Protein AF-A0A359KC89-F1 (afdb_monomer_lite)

Structure (mmCIF, N/CA/C/O backbone):
data_AF-A0A359KC89-F1
#
_entry.id   AF-A0A359KC89-F1
#
loop_
_atom_site.group_PDB
_atom_site.id
_atom_site.type_symbol
_atom_site.label_atom_id
_atom_site.label_alt_id
_atom_site.label_comp_id
_atom_site.label_asym_id
_atom_site.label_entity_id
_atom_site.label_seq_id
_atom_site.pdbx_PDB_ins_code
_atom_site.Cartn_x
_atom_site.Cartn_y
_atom_site.Cartn_z
_atom_site.occupancy
_atom_site.B_iso_or_equiv
_atom_site.auth_seq_id
_atom_site.auth_comp_id
_atom_site.auth_asym_id
_atom_site.auth_atom_id
_atom_site.pdbx_PDB_model_num
ATOM 1 N N . ARG A 1 1 ? 8.380 9.337 11.577 1.00 73.88 1 ARG A N 1
ATOM 2 C CA . ARG A 1 1 ? 7.416 8.235 11.363 1.00 73.88 1 ARG A CA 1
ATOM 3 C C . ARG A 1 1 ? 6.374 8.747 10.398 1.00 73.88 1 ARG A C 1
ATOM 5 O O . ARG A 1 1 ? 5.920 9.867 10.606 1.00 73.88 1 ARG A O 1
ATOM 12 N N . GLY A 1 2 ? 6.088 8.001 9.341 1.00 91.12 2 GLY A N 1
ATOM 13 C CA . GLY A 1 2 ? 5.026 8.338 8.400 1.00 91.12 2 GLY A CA 1
ATOM 14 C C . GLY A 1 2 ? 3.721 7.617 8.720 1.00 91.12 2 GLY A C 1
ATOM 15 O O . GLY A 1 2 ? 3.622 6.896 9.714 1.00 91.12 2 GLY A O 1
ATOM 16 N N . ALA A 1 3 ? 2.713 7.854 7.884 1.00 96.88 3 ALA A N 1
ATOM 17 C CA . ALA A 1 3 ? 1.387 7.269 8.036 1.00 96.88 3 ALA A CA 1
ATOM 18 C C . ALA A 1 3 ? 1.410 5.748 7.817 1.00 96.88 3 ALA A C 1
ATOM 20 O O . ALA A 1 3 ? 2.163 5.240 6.981 1.00 96.88 3 ALA A O 1
ATOM 21 N N . GLU A 1 4 ? 0.571 5.019 8.553 1.00 98.06 4 GLU A N 1
ATOM 22 C CA . GLU A 1 4 ? 0.428 3.576 8.364 1.00 98.06 4 GLU A CA 1
ATOM 23 C C . GLU A 1 4 ? -0.305 3.267 7.059 1.00 98.06 4 GLU A C 1
ATOM 25 O O . GLU A 1 4 ? -1.293 3.914 6.708 1.00 98.06 4 GLU A O 1
ATOM 30 N N . VAL A 1 5 ? 0.186 2.242 6.365 1.00 98.31 5 VAL A N 1
ATOM 31 C CA . VAL A 1 5 ? -0.569 1.573 5.307 1.00 98.31 5 VAL A CA 1
ATOM 32 C C . VAL A 1 5 ? -1.286 0.396 5.951 1.00 98.31 5 VAL A C 1
ATOM 34 O O . VAL A 1 5 ? -0.636 -0.449 6.578 1.00 98.31 5 VAL A O 1
ATOM 37 N N . LEU A 1 6 ? -2.604 0.332 5.801 1.00 98.50 6 LEU A N 1
ATOM 38 C CA . LEU A 1 6 ? -3.453 -0.691 6.401 1.00 98.50 6 LEU A CA 1
ATOM 39 C C . LEU A 1 6 ? -4.115 -1.566 5.336 1.00 98.50 6 LEU A C 1
ATOM 41 O O . LEU A 1 6 ? -4.472 -1.080 4.266 1.00 98.50 6 LEU A O 1
ATOM 45 N N . LYS A 1 7 ? -4.316 -2.844 5.666 1.00 98.12 7 LYS A N 1
ATOM 46 C CA . LYS A 1 7 ? -5.163 -3.803 4.947 1.00 98.12 7 LYS A CA 1
ATOM 47 C C . LYS A 1 7 ? -6.296 -4.212 5.890 1.00 98.12 7 LYS A C 1
ATOM 49 O O . LYS A 1 7 ? -6.114 -5.087 6.741 1.00 98.12 7 LYS A O 1
ATOM 54 N N . GLY A 1 8 ? -7.427 -3.513 5.804 1.00 96.12 8 GLY A N 1
ATOM 55 C CA . GLY A 1 8 ? -8.423 -3.498 6.882 1.00 96.12 8 GLY A CA 1
ATOM 56 C C . GLY A 1 8 ? -7.800 -2.954 8.171 1.00 96.12 8 GLY A C 1
ATOM 57 O O . GLY A 1 8 ? -7.190 -1.894 8.152 1.00 96.12 8 GLY A O 1
ATOM 58 N N . GLU A 1 9 ? -7.862 -3.719 9.259 1.00 95.69 9 GLU A N 1
ATOM 59 C CA . GLU A 1 9 ? -7.246 -3.349 10.546 1.00 95.69 9 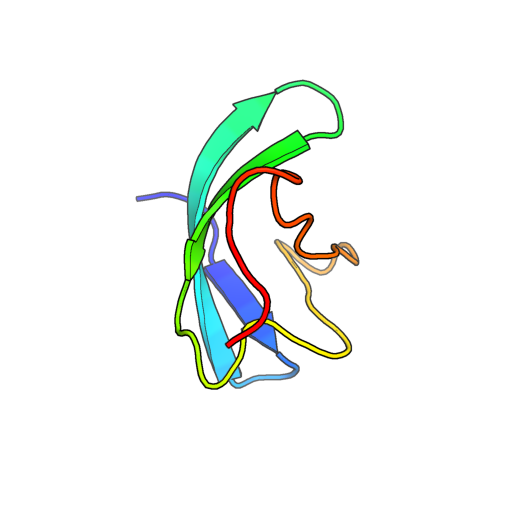GLU A CA 1
ATOM 60 C C . GLU A 1 9 ? -5.769 -3.780 10.665 1.00 95.69 9 GLU A C 1
ATOM 62 O O . GLU A 1 9 ? -5.091 -3.488 11.650 1.00 95.69 9 GLU A O 1
ATOM 67 N N . LEU A 1 10 ? -5.245 -4.530 9.687 1.00 97.62 10 LEU A N 1
ATOM 68 C CA . LEU A 1 10 ? -3.886 -5.062 9.745 1.00 97.62 10 LEU A CA 1
ATOM 69 C C . LEU A 1 10 ? -2.882 -4.067 9.175 1.00 97.62 10 LEU A C 1
ATOM 71 O O . LEU A 1 10 ? -2.983 -3.657 8.020 1.00 97.62 10 LEU A O 1
ATOM 75 N N . ARG A 1 11 ? -1.815 -3.788 9.928 1.00 97.62 11 ARG A N 1
ATOM 76 C CA . ARG A 1 11 ? -0.682 -3.029 9.394 1.00 97.62 11 ARG A CA 1
ATOM 77 C C . ARG A 1 11 ? -0.012 -3.780 8.237 1.00 97.62 11 ARG A C 1
ATOM 79 O O . ARG A 1 11 ? 0.444 -4.922 8.395 1.00 97.62 11 ARG A O 1
ATOM 86 N N . ALA A 1 12 ? 0.069 -3.104 7.096 1.00 98.06 12 ALA A N 1
ATOM 87 C CA . ALA A 1 12 ? 0.713 -3.552 5.866 1.00 98.06 12 ALA A CA 1
ATOM 88 C C . ALA A 1 12 ? 2.023 -2.797 5.581 1.00 98.06 12 ALA A C 1
ATOM 90 O O . ALA A 1 12 ? 2.919 -3.363 4.960 1.00 98.06 12 ALA A O 1
ATOM 91 N N . GLY A 1 13 ? 2.183 -1.564 6.073 1.00 97.69 13 GLY A N 1
ATOM 92 C CA . GLY A 1 13 ? 3.396 -0.780 5.835 1.00 97.69 13 GLY A CA 1
ATOM 93 C C . GLY A 1 13 ? 3.439 0.575 6.537 1.00 97.69 13 GLY A C 1
ATOM 94 O O . GLY A 1 13 ? 2.646 0.851 7.438 1.00 97.69 13 GLY A O 1
ATOM 95 N N . GLU A 1 14 ? 4.394 1.408 6.133 1.00 98.25 14 GLU A N 1
ATOM 96 C CA . GLU A 1 14 ? 4.553 2.801 6.571 1.00 98.25 14 GLU A CA 1
ATOM 97 C C . GLU A 1 14 ? 5.004 3.666 5.392 1.00 98.25 14 GLU A C 1
ATOM 99 O O . GLU A 1 14 ? 5.933 3.306 4.667 1.00 98.25 14 GLU A O 1
ATOM 104 N N . VAL A 1 15 ? 4.354 4.813 5.203 1.00 97.69 15 VAL A N 1
ATOM 105 C CA . VAL A 1 15 ? 4.770 5.821 4.224 1.00 97.69 15 VAL A CA 1
ATOM 106 C C . VAL A 1 15 ? 6.118 6.411 4.639 1.00 97.69 15 VAL A C 1
ATOM 108 O O . VAL A 1 15 ? 6.303 6.830 5.775 1.00 97.69 15 VAL A O 1
ATOM 111 N N . MET A 1 16 ? 7.059 6.481 3.703 1.00 97.38 16 MET A N 1
ATOM 112 C CA . MET A 1 16 ? 8.384 7.068 3.909 1.00 97.38 16 MET A CA 1
ATOM 113 C C . MET A 1 16 ? 8.426 8.509 3.406 1.00 97.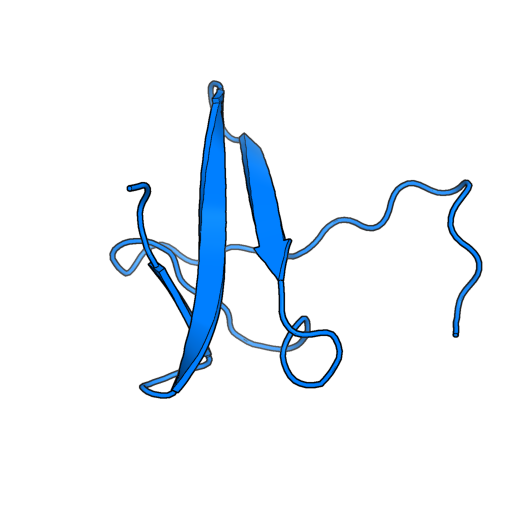38 16 MET A C 1
ATOM 115 O O . MET A 1 16 ? 8.891 9.406 4.104 1.00 97.38 16 MET A O 1
ATOM 119 N N . THR A 1 17 ? 7.918 8.728 2.193 1.00 95.62 17 THR A N 1
ATOM 120 C CA . THR A 1 17 ? 7.860 10.037 1.535 1.00 95.62 17 THR A CA 1
ATOM 121 C C . THR A 1 17 ? 6.577 10.152 0.718 1.00 95.62 17 THR A C 1
ATOM 123 O O . THR A 1 17 ? 6.037 9.151 0.245 1.00 95.62 17 THR A O 1
ATOM 126 N N . GLY A 1 18 ? 6.082 11.379 0.555 1.00 92.44 18 GLY A N 1
ATOM 127 C CA . GLY A 1 18 ? 4.874 11.679 -0.206 1.00 92.44 18 GLY A CA 1
ATOM 128 C C . GLY A 1 18 ? 5.095 12.834 -1.175 1.00 92.44 18 GLY A C 1
ATOM 129 O O . GLY A 1 18 ? 5.861 13.754 -0.896 1.00 92.44 18 GLY A O 1
ATOM 130 N N . ALA A 1 19 ? 4.402 12.770 -2.302 1.00 93.44 19 ALA A N 1
ATOM 131 C CA . ALA A 1 19 ? 4.229 13.836 -3.274 1.00 93.44 19 ALA A CA 1
ATOM 132 C C . ALA A 1 19 ? 2.745 13.894 -3.671 1.00 93.44 19 ALA A C 1
ATOM 134 O O . ALA A 1 19 ? 1.947 13.040 -3.274 1.00 93.44 19 ALA A O 1
ATOM 135 N N . GLU A 1 20 ? 2.346 14.899 -4.445 1.00 91.81 20 GLU A N 1
ATOM 136 C CA . GLU A 1 20 ? 0.952 15.036 -4.864 1.00 91.81 20 GLU A CA 1
ATOM 137 C C . GLU A 1 20 ? 0.466 13.773 -5.600 1.00 91.81 20 GLU A C 1
ATOM 139 O O . GLU A 1 20 ? 0.994 13.381 -6.641 1.00 91.81 20 GLU A O 1
ATOM 144 N N . GLY A 1 21 ? -0.511 13.087 -5.000 1.00 91.94 21 GLY A N 1
ATOM 145 C CA . GLY A 1 21 ? -1.114 11.866 -5.536 1.00 91.94 21 GLY A CA 1
ATOM 146 C C . GLY A 1 21 ? -0.263 10.590 -5.458 1.00 91.94 21 GLY A C 1
ATOM 147 O O . GLY A 1 21 ? -0.747 9.542 -5.884 1.00 91.94 21 GLY A O 1
ATOM 148 N N . ARG A 1 22 ? 0.971 10.623 -4.928 1.00 94.88 22 ARG A N 1
ATOM 149 C CA . ARG A 1 22 ? 1.857 9.443 -4.851 1.00 94.88 22 ARG A CA 1
ATOM 150 C C . ARG A 1 22 ? 2.699 9.409 -3.578 1.00 94.88 22 ARG A C 1
ATOM 152 O O . ARG A 1 22 ? 2.984 10.432 -2.969 1.00 94.88 22 ARG A O 1
ATOM 159 N N . ALA A 1 23 ? 3.141 8.220 -3.190 1.00 95.62 23 ALA A N 1
ATOM 160 C CA . ALA A 1 23 ? 4.018 8.029 -2.042 1.00 95.62 23 ALA A CA 1
ATOM 161 C C . ALA A 1 23 ? 4.962 6.843 -2.257 1.00 95.62 23 ALA A C 1
ATOM 16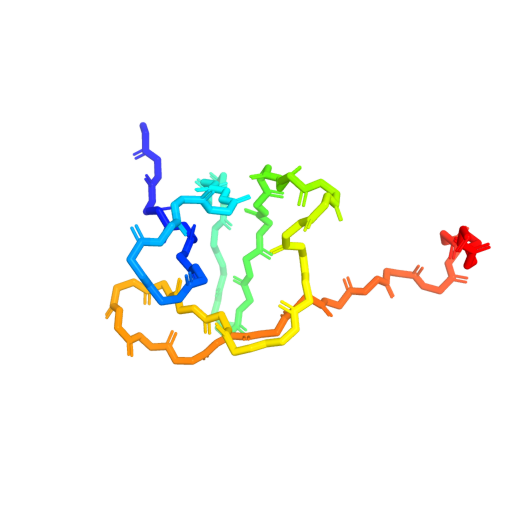3 O O . ALA A 1 23 ? 4.663 5.935 -3.033 1.00 95.62 23 ALA A O 1
ATOM 164 N N . ILE A 1 24 ? 6.077 6.847 -1.531 1.00 96.12 24 ILE A N 1
ATOM 165 C CA . ILE A 1 24 ? 6.924 5.670 -1.328 1.00 96.12 24 ILE A CA 1
ATOM 166 C C . ILE A 1 24 ? 6.639 5.144 0.075 1.00 96.12 24 ILE A C 1
ATOM 168 O O . ILE A 1 24 ? 6.583 5.921 1.028 1.00 96.12 24 ILE A O 1
ATOM 172 N N . ALA A 1 25 ? 6.485 3.829 0.210 1.00 96.88 25 ALA A N 1
ATOM 173 C CA . ALA A 1 25 ? 6.207 3.168 1.479 1.00 96.88 25 ALA A CA 1
ATOM 174 C C . ALA A 1 25 ? 7.091 1.930 1.669 1.00 96.88 25 ALA A C 1
ATOM 176 O O . ALA A 1 25 ? 7.412 1.231 0.707 1.00 96.88 25 ALA A O 1
ATOM 177 N N . LEU A 1 26 ? 7.450 1.644 2.920 1.00 96.38 26 LEU A N 1
ATOM 178 C CA . LEU A 1 26 ? 8.008 0.357 3.319 1.00 96.38 26 LEU A CA 1
ATOM 179 C C . LEU A 1 26 ? 6.850 -0.612 3.562 1.00 96.38 26 LEU A C 1
ATOM 181 O O . LEU A 1 26 ? 6.007 -0.359 4.422 1.00 96.38 26 LEU A O 1
ATOM 185 N N . MET A 1 27 ? 6.816 -1.712 2.811 1.00 96.31 27 MET A N 1
ATOM 186 C CA . MET A 1 27 ? 5.676 -2.629 2.766 1.00 96.31 27 MET A CA 1
ATOM 187 C C . MET A 1 27 ? 6.050 -4.047 3.189 1.00 96.31 27 MET A C 1
ATOM 189 O O . MET A 1 27 ? 7.144 -4.538 2.914 1.00 96.31 27 MET A O 1
ATOM 193 N N . ARG A 1 28 ? 5.087 -4.734 3.797 1.00 96.00 28 ARG A N 1
ATOM 194 C CA . ARG A 1 28 ? 5.081 -6.185 3.959 1.00 96.00 28 ARG A CA 1
ATOM 195 C C . ARG A 1 28 ? 4.652 -6.849 2.654 1.00 96.00 28 ARG A C 1
ATOM 197 O O . ARG A 1 28 ? 3.554 -6.587 2.166 1.00 96.00 28 ARG A O 1
ATOM 204 N N . LEU A 1 29 ? 5.489 -7.735 2.120 1.00 93.31 29 LEU A N 1
ATOM 205 C CA . LEU A 1 29 ? 5.214 -8.424 0.854 1.00 93.31 29 LEU A CA 1
ATOM 206 C C . LEU A 1 29 ? 3.970 -9.322 0.929 1.00 93.31 29 LEU A C 1
ATOM 208 O O . LEU A 1 29 ? 3.215 -9.394 -0.030 1.00 93.31 29 LEU A O 1
ATOM 212 N N . ASP A 1 30 ? 3.695 -9.926 2.088 1.00 94.50 30 ASP A N 1
ATOM 213 C CA . ASP A 1 30 ? 2.519 -10.777 2.320 1.00 94.50 30 ASP A CA 1
ATOM 214 C C . ASP A 1 30 ? 1.192 -9.998 2.412 1.00 94.50 30 ASP A C 1
ATOM 216 O O . ASP A 1 30 ? 0.132 -10.595 2.598 1.00 94.50 30 ASP A O 1
ATOM 220 N N . ARG A 1 31 ? 1.236 -8.659 2.353 1.00 95.69 31 ARG A N 1
ATOM 221 C CA . ARG A 1 31 ? 0.074 -7.775 2.570 1.00 95.69 31 ARG A CA 1
ATOM 222 C C . ARG A 1 31 ? 0.045 -6.571 1.632 1.00 95.69 31 ARG A C 1
ATOM 224 O O . ARG A 1 31 ? -0.598 -5.575 1.942 1.00 95.69 31 ARG A O 1
ATOM 231 N N . MET A 1 32 ? 0.772 -6.631 0.522 1.00 94.44 32 MET A N 1
ATOM 232 C CA . MET A 1 32 ? 0.897 -5.513 -0.419 1.00 94.44 32 MET A CA 1
ATOM 233 C C . MET A 1 32 ? -0.252 -5.423 -1.438 1.00 94.44 32 MET A C 1
ATOM 235 O O . MET A 1 32 ? -0.227 -4.561 -2.313 1.00 94.44 32 MET A O 1
ATOM 239 N N . ASP A 1 33 ? -1.226 -6.324 -1.349 1.00 92.25 33 ASP A N 1
ATOM 240 C CA . ASP A 1 33 ? -2.323 -6.514 -2.290 1.00 92.25 33 ASP A CA 1
ATOM 241 C C . ASP A 1 33 ? -3.707 -6.309 -1.644 1.00 92.25 33 ASP A C 1
ATOM 243 O O . ASP A 1 33 ? -3.860 -6.260 -0.419 1.00 92.25 33 ASP A O 1
ATOM 247 N N . GLY A 1 34 ? -4.735 -6.235 -2.494 1.00 94.31 34 GLY A N 1
ATOM 248 C CA . GLY A 1 34 ? -6.122 -6.019 -2.082 1.00 94.31 34 GLY A CA 1
ATOM 249 C C . GLY A 1 34 ? -6.417 -4.575 -1.676 1.00 94.31 34 GLY A C 1
ATOM 250 O O . GLY A 1 34 ? -5.767 -3.638 -2.143 1.00 94.31 34 GLY A O 1
ATOM 251 N N . ASP A 1 35 ? -7.421 -4.413 -0.815 1.00 97.62 35 ASP A N 1
ATOM 252 C CA . ASP A 1 35 ? -7.919 -3.106 -0.384 1.00 97.62 35 ASP A CA 1
ATOM 253 C C . ASP A 1 35 ? -7.003 -2.498 0.682 1.00 97.62 35 ASP A C 1
ATOM 255 O O . ASP A 1 35 ? -7.018 -2.888 1.855 1.00 97.62 35 ASP A O 1
ATOM 259 N N . LEU A 1 36 ? -6.188 -1.534 0.254 1.00 98.19 36 LEU A N 1
ATOM 260 C CA . LEU A 1 36 ? -5.242 -0.827 1.106 1.00 98.19 36 LEU A CA 1
ATOM 261 C C . LEU A 1 36 ? -5.709 0.594 1.393 1.00 98.19 36 LEU A C 1
ATOM 263 O O . LEU A 1 36 ? -6.261 1.271 0.523 1.00 98.19 36 LEU A O 1
ATOM 267 N N . THR A 1 37 ? -5.414 1.077 2.598 1.00 98.19 37 THR A N 1
ATOM 268 C CA . THR A 1 37 ? -5.684 2.464 2.979 1.00 98.19 37 THR A CA 1
ATOM 269 C C . THR A 1 37 ? -4.487 3.143 3.629 1.00 98.19 37 THR A C 1
ATOM 271 O O . THR A 1 37 ? -3.648 2.501 4.258 1.00 98.19 37 THR A O 1
ATOM 274 N N . VAL A 1 38 ? -4.423 4.465 3.475 1.00 97.50 38 VAL A N 1
ATOM 275 C CA . VAL A 1 38 ? -3.550 5.368 4.234 1.00 97.50 38 VAL A CA 1
ATOM 276 C C . VAL A 1 38 ? -4.428 6.490 4.759 1.00 97.50 38 VAL A C 1
ATOM 278 O O . VAL A 1 38 ? -5.056 7.193 3.970 1.00 97.50 38 VAL A O 1
ATOM 281 N N . GLU A 1 39 ? -4.508 6.641 6.082 1.00 95.44 39 GLU A N 1
ATOM 282 C CA . GLU A 1 39 ? -5.401 7.623 6.727 1.00 95.44 39 GLU A CA 1
ATOM 283 C C . GLU A 1 39 ? -6.859 7.502 6.232 1.00 95.44 39 GLU A C 1
ATOM 285 O O . GLU A 1 39 ? -7.531 8.495 5.956 1.00 95.44 39 GLU A O 1
ATOM 290 N N . GLY A 1 40 ? -7.328 6.266 6.028 1.00 96.56 40 GLY A N 1
ATOM 291 C CA . GLY A 1 40 ? -8.668 5.969 5.506 1.00 96.56 40 GLY A CA 1
ATO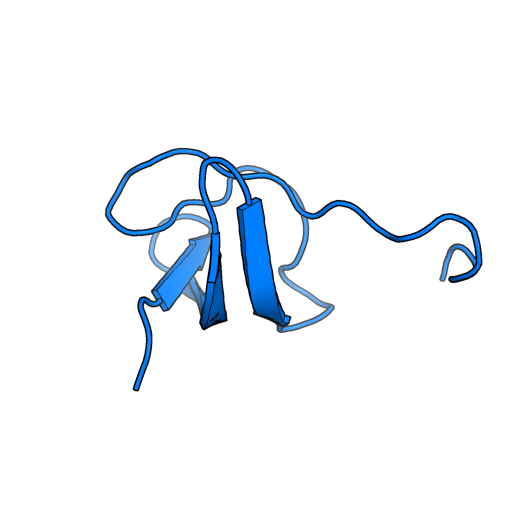M 292 C C . GLY A 1 40 ? -8.859 6.224 4.005 1.00 96.56 40 GLY A C 1
ATOM 293 O O . GLY A 1 40 ? -9.913 5.893 3.467 1.00 96.56 40 GLY A O 1
ATOM 294 N N . ARG A 1 41 ? -7.861 6.768 3.298 1.00 96.44 41 ARG A N 1
ATOM 295 C CA . ARG A 1 41 ? -7.921 6.968 1.843 1.00 96.44 41 ARG A CA 1
ATOM 296 C C . ARG A 1 41 ? -7.486 5.698 1.114 1.00 96.44 41 ARG A C 1
ATOM 298 O O . ARG A 1 41 ? -6.434 5.161 1.463 1.00 96.44 41 ARG A O 1
ATOM 305 N N . PRO A 1 42 ? -8.235 5.235 0.099 1.00 97.50 42 PRO A N 1
ATOM 306 C CA . PRO A 1 42 ? -7.861 4.056 -0.667 1.00 97.50 42 PRO A CA 1
ATOM 307 C C . PRO A 1 42 ? -6.584 4.317 -1.466 1.00 97.50 42 PRO A C 1
ATOM 309 O O . PRO A 1 42 ? -6.423 5.371 -2.089 1.00 97.50 42 PRO A O 1
ATOM 312 N N . VAL A 1 43 ? -5.682 3.342 -1.461 1.00 97.00 43 VAL A N 1
ATOM 313 C CA . VAL A 1 43 ? -4.426 3.377 -2.214 1.00 97.00 43 VAL A CA 1
ATOM 314 C C . VAL A 1 43 ? -4.188 2.037 -2.900 1.00 97.00 43 VAL A C 1
ATOM 316 O O . VAL A 1 43 ? -4.788 1.024 -2.552 1.00 97.00 43 VAL A O 1
ATOM 319 N N . ARG A 1 44 ? -3.277 2.020 -3.870 1.00 95.69 44 ARG A N 1
ATOM 320 C CA . ARG A 1 44 ? -2.806 0.793 -4.517 1.00 95.69 44 ARG A CA 1
ATOM 321 C C . ARG A 1 44 ? -1.289 0.784 -4.554 1.00 95.69 44 ARG A C 1
ATOM 323 O O . ARG A 1 44 ? -0.673 1.839 -4.716 1.00 95.69 44 ARG A O 1
ATOM 330 N N . VAL A 1 45 ? -0.694 -0.398 -4.458 1.00 95.31 45 VAL A N 1
ATOM 331 C CA . VAL A 1 45 ? 0.733 -0.557 -4.735 1.00 95.31 45 VAL A CA 1
ATOM 332 C C . VAL A 1 45 ? 0.937 -0.586 -6.244 1.00 95.31 45 VAL A C 1
ATOM 334 O O . VAL A 1 45 ? 0.324 -1.380 -6.952 1.00 95.31 45 VAL A O 1
ATOM 337 N N . GLU A 1 46 ? 1.814 0.283 -6.735 1.00 93.19 46 GLU A N 1
ATOM 338 C CA . GLU A 1 46 ? 2.307 0.240 -8.107 1.00 93.19 46 GLU A CA 1
ATOM 339 C C . GLU A 1 46 ? 3.713 -0.356 -8.084 1.00 93.19 46 GLU A C 1
ATOM 341 O O . GLU A 1 46 ? 4.631 0.231 -7.510 1.00 93.19 46 GLU A O 1
ATOM 346 N N . LYS A 1 47 ? 3.877 -1.542 -8.677 1.00 87.88 47 LYS A N 1
ATOM 347 C CA . LYS A 1 47 ? 5.201 -2.126 -8.890 1.00 87.88 47 LYS A CA 1
ATOM 348 C C . LYS A 1 47 ? 5.827 -1.459 -10.119 1.00 87.88 47 LYS A C 1
ATOM 350 O O . LYS A 1 47 ? 5.216 -1.494 -11.188 1.00 87.88 47 LYS A O 1
ATOM 355 N N . PRO A 1 48 ? 7.024 -0.862 -10.007 1.00 87.19 48 PRO A N 1
ATOM 356 C CA . PRO A 1 48 ? 7.768 -0.428 -11.180 1.00 87.19 48 PRO A CA 1
ATOM 357 C C . PRO A 1 48 ? 8.018 -1.608 -12.126 1.00 87.19 48 PRO A C 1
ATOM 359 O O . PRO A 1 48 ? 8.384 -2.685 -11.666 1.00 87.19 48 PRO A O 1
ATOM 362 N N . GLY A 1 49 ? 7.889 -1.400 -13.439 1.00 90.50 49 GLY A N 1
ATOM 363 C CA . GLY A 1 49 ? 7.961 -2.485 -14.434 1.00 90.50 49 GLY A CA 1
ATOM 364 C C . GLY A 1 49 ? 9.310 -3.210 -14.552 1.00 90.50 49 GLY A C 1
ATOM 365 O O . GLY A 1 49 ? 9.412 -4.188 -15.280 1.00 90.50 49 GLY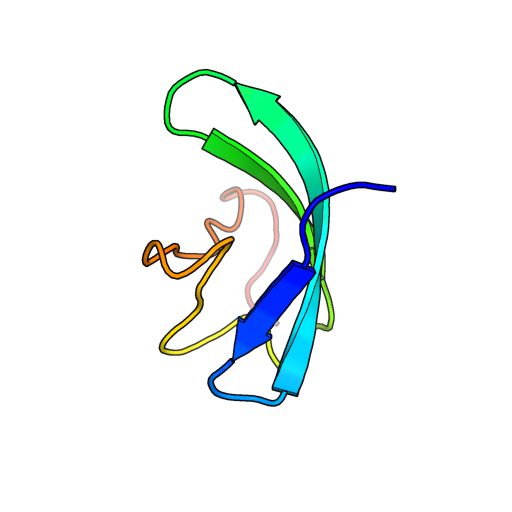 A O 1
ATOM 366 N N . TRP A 1 50 ? 10.349 -2.742 -13.857 1.00 90.25 50 TRP A N 1
ATOM 367 C CA . TRP A 1 50 ? 11.641 -3.428 -13.753 1.00 90.25 50 TRP A CA 1
ATOM 368 C C . TRP A 1 50 ? 11.699 -4.438 -12.596 1.00 90.25 50 TRP A C 1
ATOM 370 O O . TRP A 1 50 ? 12.653 -5.210 -12.522 1.00 90.25 50 TRP A O 1
ATOM 380 N N . ILE A 1 51 ? 10.714 -4.440 -11.689 1.00 86.75 51 ILE A N 1
ATOM 381 C CA . ILE A 1 51 ? 10.582 -5.472 -10.658 1.00 86.75 51 ILE A CA 1
ATOM 382 C C . ILE A 1 51 ? 9.859 -6.668 -11.289 1.00 86.75 51 ILE A C 1
ATOM 384 O O . ILE A 1 51 ? 8.727 -6.496 -11.741 1.00 86.75 51 ILE A O 1
ATOM 388 N N . PRO A 1 52 ? 10.471 -7.864 -11.321 1.00 82.50 52 PRO A N 1
ATOM 389 C CA . PRO A 1 52 ? 9.809 -9.053 -11.839 1.00 82.50 52 PRO A CA 1
ATOM 390 C C . PRO A 1 52 ? 8.609 -9.444 -10.967 1.00 82.50 52 PRO A C 1
ATOM 392 O O . PRO A 1 52 ? 8.601 -9.209 -9.753 1.00 82.50 52 PRO A O 1
ATOM 395 N N . ASP A 1 53 ? 7.607 -10.070 -11.583 1.00 77.81 53 ASP A N 1
ATOM 396 C CA . ASP A 1 53 ? 6.558 -10.748 -10.828 1.00 77.81 53 ASP A CA 1
ATOM 397 C C . ASP A 1 53 ? 7.188 -11.911 -10.044 1.00 77.81 53 ASP A C 1
ATOM 399 O O . ASP A 1 53 ? 7.963 -12.696 -10.596 1.00 77.81 53 ASP A O 1
ATOM 403 N N . LEU A 1 54 ? 6.919 -11.943 -8.735 1.00 64.75 54 LEU A N 1
ATOM 404 C CA . LEU A 1 54 ? 7.376 -12.975 -7.799 1.00 64.75 54 LEU A CA 1
ATOM 405 C C . LEU A 1 54 ? 6.371 -14.122 -7.746 1.00 64.75 54 LEU A C 1
ATOM 407 O O . LEU A 1 54 ? 5.158 -13.807 -7.712 1.00 64.75 54 LEU A O 1
#

Radius of gyration: 10.88 Å; chains: 1; bounding box: 20×28×26 Å

Foldseek 3Di:
DAFFKDDVPHTFWGFDADDVPDTDIDGDPVRQDDFIDTVNHTDHDDDDPVDDDD

pLDDT: mean 93.69, std 6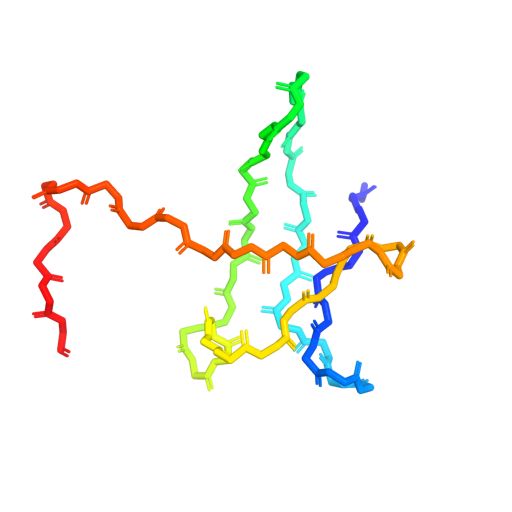.33, range [64.75, 98.5]

Sequence (54 aa):
RGAEVLKGELRAGEVMTGAEGRAIALMRLDRMDGDLTVEGRPVRVEKPGWIPDL

Secondary structure (DSSP, 8-state):
--PEEEETTEEEEEEEEEETTEEEEEE-GGGSSSSEEETTEEE-----TTSPP-